Protein AF-A0AAV9J557-F1 (afdb_monomer_lite)

InterPro domains:
  IPR000424 Primosome PriB/single-strand DNA-binding [PF00436] (29-94)
  IPR000424 Primosome PriB/single-strand DNA-binding [PS50935] (27-94)
  IPR012340 Nucleic acid-binding, OB-fold [G3DSA:2.40.50.140] (27-94)
  IPR012340 Nucleic acid-binding, OB-fold [SSF50249] (27-94)

Organism: NCBI:txid1507867

Sequence (94 aa):
MQSFRSLPRAAASASARAFSTTVPRPLAKMELIGRLADTPELMPTSTGREIIRYAIGVSGGPKDENGNRAVSWFRIASFSEGPQRELLLSLSKG

Radius of gyration: 26.34 Å; chains: 1; bounding box: 41×35×92 Å

Secondary structure (DSSP, 8-state):
------------------S--SPP-S--------EESS--EEEE-TTS-EEEEEEEEEEEEEE-TTS-EEEEEEEEEE---THHHHHHHHPPP-

Structure (mmCIF, N/CA/C/O backbone):
data_AF-A0AAV9J557-F1
#
_entry.id   AF-A0AAV9J557-F1
#
loop_
_atom_site.group_PDB
_atom_site.id
_atom_site.type_symbol
_atom_site.label_atom_id
_atom_site.label_alt_id
_atom_site.label_comp_id
_atom_site.label_asym_id
_atom_site.label_entity_id
_atom_site.label_seq_id
_atom_site.pdbx_PDB_ins_code
_atom_site.Cartn_x
_atom_site.Cartn_y
_atom_site.Cartn_z
_atom_site.occupancy
_atom_site.B_iso_or_equiv
_atom_site.auth_seq_id
_atom_site.auth_comp_id
_atom_site.auth_asym_id
_atom_site.auth_atom_id
_atom_site.pdbx_PDB_model_num
ATOM 1 N N . MET A 1 1 ? 24.623 -18.830 70.187 1.00 45.56 1 MET A N 1
ATOM 2 C CA . MET A 1 1 ? 24.411 -18.096 68.919 1.00 45.56 1 MET A CA 1
ATOM 3 C C . MET A 1 1 ? 24.890 -18.969 67.766 1.00 45.56 1 MET A C 1
ATOM 5 O O . MET A 1 1 ? 26.089 -19.027 67.537 1.00 45.56 1 MET A O 1
ATOM 9 N N . GLN A 1 2 ? 24.001 -19.708 67.096 1.00 50.38 2 GLN A N 1
ATOM 10 C CA . GLN A 1 2 ? 24.362 -20.446 65.878 1.00 50.38 2 GLN A CA 1
ATOM 11 C C . GLN A 1 2 ? 23.939 -19.613 64.665 1.00 50.38 2 GLN A C 1
ATOM 13 O O . GLN A 1 2 ? 22.769 -19.266 64.523 1.00 50.38 2 GLN A O 1
ATOM 18 N N . SER A 1 3 ? 24.920 -19.224 63.853 1.00 58.06 3 SER A N 1
ATOM 19 C CA . SER A 1 3 ? 24.727 -18.422 62.647 1.00 58.06 3 SER A CA 1
ATOM 20 C C . SER A 1 3 ? 24.449 -19.353 61.470 1.00 58.06 3 SER A C 1
ATOM 22 O O . SER A 1 3 ? 25.324 -20.114 61.054 1.00 58.06 3 SER A O 1
ATOM 24 N N . PHE A 1 4 ? 23.226 -19.315 60.944 1.00 63.41 4 PHE A N 1
ATOM 25 C CA . P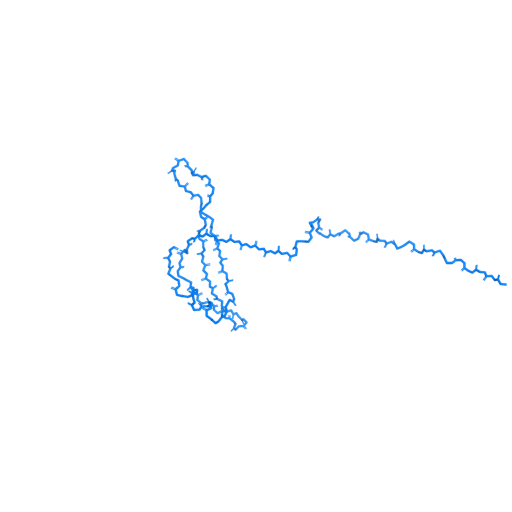HE A 1 4 ? 22.880 -19.996 59.702 1.00 63.41 4 PHE A CA 1
ATOM 26 C C . PHE A 1 4 ? 23.441 -19.188 58.533 1.00 63.41 4 PHE A C 1
ATOM 28 O O . PHE A 1 4 ? 22.941 -18.116 58.195 1.00 63.41 4 PHE A O 1
ATOM 35 N N . ARG A 1 5 ? 24.513 -19.694 57.921 1.00 64.50 5 ARG A N 1
ATOM 36 C CA . ARG A 1 5 ? 25.114 -19.094 56.730 1.00 64.50 5 ARG A CA 1
ATOM 37 C C . ARG A 1 5 ? 24.227 -19.407 55.525 1.00 64.50 5 ARG A C 1
ATOM 39 O O . ARG A 1 5 ? 24.211 -20.538 55.046 1.00 64.50 5 ARG A O 1
ATOM 46 N N . SER A 1 6 ? 23.480 -18.417 55.042 1.00 64.94 6 SER A N 1
ATOM 47 C CA . SER A 1 6 ? 22.766 -18.515 53.771 1.00 64.94 6 SER A CA 1
ATOM 48 C C . SER A 1 6 ? 23.783 -18.550 52.629 1.00 64.94 6 SER A C 1
ATOM 50 O O . SER A 1 6 ? 24.538 -17.607 52.396 1.00 64.94 6 SER A O 1
ATOM 52 N N . LEU A 1 7 ? 23.842 -19.676 51.923 1.00 66.12 7 LEU A N 1
ATOM 53 C CA . LEU A 1 7 ? 24.548 -19.754 50.648 1.00 66.12 7 LEU A CA 1
ATOM 54 C C . LEU A 1 7 ? 23.708 -19.007 49.600 1.00 66.12 7 LEU A C 1
ATOM 56 O O . LEU A 1 7 ? 22.496 -19.240 49.540 1.00 66.12 7 LEU A O 1
ATOM 60 N N . PRO A 1 8 ? 24.299 -18.136 48.761 1.00 59.44 8 PRO A N 1
ATOM 61 C CA . PRO A 1 8 ? 23.582 -17.583 47.628 1.00 59.44 8 PRO A CA 1
ATOM 62 C C . PRO A 1 8 ? 23.215 -18.748 46.713 1.00 59.44 8 PRO A C 1
ATOM 64 O O . PRO A 1 8 ? 24.077 -19.415 46.138 1.00 59.44 8 PRO A O 1
ATOM 67 N N . ARG A 1 9 ? 21.914 -19.026 46.616 1.00 57.12 9 ARG A N 1
ATOM 68 C CA . ARG A 1 9 ? 21.365 -19.922 45.607 1.00 57.12 9 ARG A CA 1
ATOM 69 C C . ARG A 1 9 ? 21.773 -19.316 44.276 1.00 57.12 9 ARG A C 1
ATOM 71 O O . ARG A 1 9 ? 21.246 -18.269 43.909 1.00 57.12 9 ARG A O 1
ATOM 78 N N . ALA A 1 10 ? 22.750 -19.930 43.606 1.00 57.06 10 ALA A N 1
ATOM 79 C CA . ALA A 1 10 ? 23.026 -19.637 42.214 1.00 57.06 10 ALA A CA 1
ATOM 80 C C . ALA A 1 10 ? 21.664 -19.670 41.532 1.00 57.06 10 ALA A C 1
ATOM 82 O O . ALA A 1 10 ? 20.987 -20.704 41.549 1.00 57.06 10 ALA A O 1
ATOM 83 N N . ALA A 1 11 ? 21.207 -18.511 41.055 1.00 57.53 11 ALA A N 1
ATOM 84 C CA . ALA A 1 11 ? 20.102 -18.485 40.134 1.00 57.53 11 ALA A CA 1
ATOM 85 C C . ALA A 1 11 ? 20.567 -19.417 39.026 1.00 57.53 11 ALA A C 1
ATOM 87 O O . ALA A 1 11 ? 21.518 -19.109 38.310 1.00 57.53 11 ALA A O 1
ATOM 88 N N . ALA A 1 12 ? 19.970 -20.605 38.960 1.00 55.44 12 ALA A N 1
ATOM 89 C CA . ALA A 1 12 ? 19.924 -21.336 37.725 1.00 55.44 12 ALA A CA 1
ATOM 90 C C . ALA A 1 12 ? 19.229 -20.355 36.789 1.00 55.44 12 ALA A C 1
ATOM 92 O O . ALA A 1 12 ? 18.002 -20.265 36.756 1.00 55.44 12 ALA A O 1
ATOM 93 N N . SER A 1 13 ? 20.028 -19.533 36.113 1.00 56.25 13 SER A N 1
ATOM 94 C CA . SER A 1 13 ? 19.700 -18.939 34.844 1.00 56.25 13 SER A CA 1
ATOM 95 C C . SER A 1 13 ? 19.439 -20.148 33.973 1.00 56.25 13 SER A C 1
ATOM 97 O O . SER A 1 13 ? 20.320 -20.678 33.300 1.00 56.25 13 SER A O 1
ATOM 99 N N . ALA A 1 14 ? 18.214 -20.662 34.100 1.00 58.53 14 ALA A N 1
ATOM 100 C CA . ALA A 1 14 ? 17.603 -21.519 33.133 1.00 58.53 14 ALA A CA 1
ATOM 101 C C . ALA A 1 14 ? 17.798 -20.741 31.845 1.00 58.53 14 ALA A C 1
ATOM 103 O O . ALA A 1 14 ? 17.151 -19.720 31.610 1.00 58.53 14 ALA A O 1
ATOM 104 N N . SER A 1 15 ? 18.807 -21.156 31.085 1.00 59.62 15 SER A N 1
ATOM 105 C CA . SER A 1 15 ? 18.980 -20.783 29.703 1.00 59.62 15 SER A CA 1
ATOM 106 C C . SER A 1 15 ? 17.743 -21.350 29.026 1.00 59.62 15 SER A C 1
ATOM 108 O O . SER A 1 15 ? 17.730 -22.475 28.531 1.00 59.62 15 SER A O 1
ATOM 110 N N . ALA A 1 16 ? 16.641 -20.609 29.136 1.00 63.97 16 ALA A N 1
ATOM 111 C CA . ALA A 1 16 ? 15.484 -20.784 28.305 1.00 63.97 16 ALA A CA 1
ATOM 112 C C . ALA A 1 16 ? 16.038 -20.527 26.913 1.00 63.97 16 ALA A C 1
ATOM 114 O O . ALA A 1 16 ? 16.333 -19.388 26.551 1.00 63.97 16 ALA A O 1
ATOM 115 N N . ARG A 1 17 ? 16.327 -21.612 26.191 1.00 68.00 17 ARG A N 1
ATOM 116 C CA . ARG A 1 17 ? 16.740 -21.545 24.797 1.00 68.00 17 ARG A CA 1
ATOM 117 C C . ARG A 1 17 ? 15.626 -20.788 24.091 1.00 68.00 17 ARG A C 1
ATOM 119 O O . ARG A 1 17 ? 14.526 -21.316 23.943 1.00 68.00 17 ARG A O 1
ATOM 126 N N . ALA A 1 18 ? 15.874 -19.524 23.766 1.00 68.88 18 ALA A N 1
ATOM 127 C CA . ALA A 1 18 ? 14.906 -18.724 23.048 1.00 68.88 18 ALA A CA 1
ATOM 128 C C . ALA A 1 18 ? 14.607 -19.446 21.730 1.00 68.88 18 ALA A C 1
ATOM 130 O O . ALA A 1 18 ? 15.527 -19.874 21.033 1.00 68.88 18 ALA A O 1
ATOM 131 N N . PHE A 1 19 ? 13.325 -19.592 21.395 1.00 75.00 19 PHE A N 1
ATOM 132 C CA . PHE A 1 19 ? 12.904 -20.223 20.139 1.00 75.00 19 PHE A CA 1
ATOM 133 C C . PHE A 1 19 ? 13.458 -19.498 18.902 1.00 75.00 19 PHE A C 1
ATOM 135 O O . PHE A 1 19 ? 13.535 -20.084 17.828 1.00 75.00 19 PHE A O 1
ATOM 142 N N . SER A 1 20 ? 13.873 -18.238 19.061 1.00 79.06 20 SER A N 1
ATOM 143 C CA . SER A 1 20 ? 14.583 -17.467 18.051 1.00 79.06 20 SER A CA 1
ATOM 144 C C . SER A 1 20 ? 15.966 -17.077 18.559 1.00 79.06 20 SER A C 1
ATOM 146 O O . SER A 1 20 ? 16.107 -16.486 19.628 1.00 79.06 20 SER A O 1
ATOM 148 N N . THR A 1 21 ? 16.983 -17.363 17.753 1.00 82.88 21 THR A N 1
ATOM 149 C CA . THR A 1 21 ? 18.360 -16.884 17.937 1.00 82.88 21 THR A CA 1
ATOM 150 C C . THR A 1 21 ? 18.567 -15.470 17.383 1.00 82.88 21 THR A C 1
ATOM 152 O O . THR A 1 21 ? 19.657 -14.915 17.498 1.00 82.88 21 THR A O 1
ATOM 155 N N . THR A 1 22 ? 17.538 -14.871 16.771 1.00 79.25 22 THR A N 1
ATOM 156 C CA . THR A 1 22 ? 17.621 -13.528 16.186 1.00 79.25 22 THR A CA 1
ATOM 157 C C . THR A 1 22 ? 17.355 -12.462 17.245 1.00 79.25 22 THR A C 1
ATOM 159 O O . THR A 1 22 ? 16.335 -12.509 17.932 1.00 79.25 22 THR A O 1
ATOM 162 N N . VAL A 1 23 ? 18.244 -11.467 17.333 1.00 77.31 23 VAL A N 1
ATOM 163 C CA . VAL A 1 23 ? 18.088 -10.299 18.215 1.00 77.31 23 VAL A CA 1
ATOM 164 C C . VAL A 1 23 ? 16.775 -9.566 17.887 1.00 77.31 23 VAL A C 1
ATOM 166 O O . VAL A 1 23 ? 16.515 -9.296 16.708 1.00 77.31 23 VAL A O 1
ATOM 169 N N . PRO A 1 24 ? 15.935 -9.225 18.885 1.00 72.19 24 PRO A N 1
ATOM 170 C CA . PRO A 1 24 ? 14.703 -8.485 18.646 1.00 72.19 24 PRO A CA 1
ATOM 171 C C . PRO A 1 24 ? 15.029 -7.098 18.084 1.00 72.19 24 PRO A C 1
ATOM 173 O O . PRO A 1 24 ? 15.676 -6.279 18.732 1.00 72.19 24 PRO A O 1
ATOM 176 N N . ARG A 1 25 ? 14.576 -6.836 16.858 1.00 78.50 25 ARG A N 1
ATOM 177 C CA . ARG A 1 25 ? 14.662 -5.522 16.210 1.00 78.50 25 ARG A CA 1
ATOM 178 C C . ARG A 1 25 ? 13.374 -4.761 16.539 1.00 78.50 25 ARG A C 1
ATOM 180 O O . ARG A 1 25 ? 12.319 -5.180 16.068 1.00 78.50 25 ARG A O 1
ATOM 187 N N . PRO A 1 26 ? 13.430 -3.679 17.336 1.00 80.06 26 PRO A N 1
ATOM 188 C CA . PRO A 1 26 ? 12.231 -3.007 17.844 1.00 80.06 26 PRO A CA 1
ATOM 189 C C . PRO A 1 26 ? 11.466 -2.214 16.775 1.00 80.06 26 PRO A C 1
ATOM 191 O O . PRO A 1 26 ? 10.368 -1.739 17.045 1.00 80.06 26 PRO A O 1
ATOM 194 N N . LEU A 1 27 ? 12.024 -2.061 15.569 1.00 83.56 27 LEU A N 1
ATOM 195 C CA . LEU A 1 27 ? 11.427 -1.295 14.482 1.00 83.56 27 LEU A CA 1
ATOM 196 C C . LEU A 1 27 ? 11.402 -2.115 13.190 1.00 83.56 27 LEU A C 1
ATOM 198 O O . LEU A 1 27 ? 12.434 -2.605 12.728 1.00 83.56 27 LEU A O 1
ATOM 202 N N . ALA A 1 28 ? 10.224 -2.197 12.577 1.00 85.88 28 ALA A N 1
ATOM 203 C CA . ALA A 1 28 ? 10.055 -2.629 11.198 1.00 85.88 28 ALA A CA 1
ATOM 204 C C . ALA A 1 28 ? 9.644 -1.408 10.364 1.00 85.88 28 ALA A C 1
ATOM 206 O O . ALA A 1 28 ? 8.519 -0.928 10.475 1.00 85.88 28 ALA A O 1
ATOM 207 N N . LYS A 1 29 ? 10.571 -0.886 9.554 1.00 88.94 29 LYS A N 1
ATOM 208 C CA . LYS A 1 29 ? 10.333 0.232 8.632 1.00 88.94 29 LYS A CA 1
ATOM 209 C C . LYS A 1 29 ? 10.595 -0.233 7.202 1.00 88.94 29 LYS A C 1
ATOM 211 O O . LYS A 1 29 ? 11.605 -0.883 6.945 1.00 88.94 29 LYS A O 1
ATOM 216 N N . MET A 1 30 ? 9.698 0.118 6.286 1.00 90.94 30 MET A N 1
ATOM 217 C CA . MET A 1 30 ? 9.848 -0.117 4.850 1.00 90.94 30 MET A CA 1
ATOM 218 C C . MET A 1 30 ? 9.556 1.179 4.094 1.00 90.94 30 MET A C 1
ATOM 220 O O . MET A 1 30 ? 8.564 1.843 4.381 1.00 90.94 30 MET A O 1
ATOM 224 N N . GLU A 1 31 ? 10.406 1.521 3.129 1.00 93.31 31 GLU A N 1
ATOM 225 C CA . GLU A 1 31 ? 10.193 2.624 2.189 1.00 93.31 31 GLU A CA 1
ATOM 226 C C . GLU A 1 31 ? 10.088 2.030 0.785 1.00 93.31 31 GLU A C 1
ATOM 228 O O . GLU A 1 31 ? 10.993 1.332 0.327 1.00 93.31 31 GLU A O 1
ATOM 233 N N . LEU A 1 32 ? 8.953 2.258 0.125 1.00 92.06 32 LEU A N 1
ATOM 234 C CA . LEU A 1 32 ? 8.669 1.744 -1.212 1.00 92.06 32 LEU A CA 1
ATOM 235 C C . LEU A 1 32 ? 8.467 2.934 -2.147 1.00 92.06 32 LEU A C 1
ATOM 237 O O . LEU A 1 32 ? 7.545 3.721 -1.953 1.00 92.06 32 LEU A O 1
ATOM 241 N N . ILE A 1 33 ? 9.324 3.052 -3.159 1.00 93.62 33 ILE A N 1
ATOM 242 C CA . ILE A 1 33 ? 9.228 4.083 -4.197 1.00 93.62 33 ILE A CA 1
ATOM 243 C C . ILE A 1 33 ? 8.987 3.365 -5.518 1.00 93.62 33 ILE A C 1
ATOM 245 O O . ILE A 1 33 ? 9.820 2.581 -5.970 1.00 93.62 33 ILE A O 1
ATOM 249 N N . GLY A 1 34 ? 7.832 3.604 -6.124 1.00 93.62 34 GLY A N 1
ATOM 250 C CA . GLY A 1 34 ? 7.413 2.902 -7.325 1.00 93.62 34 GLY A CA 1
ATOM 251 C C . GLY A 1 34 ? 6.142 3.489 -7.910 1.00 93.62 34 GLY A C 1
ATOM 252 O O . GLY A 1 34 ? 5.729 4.586 -7.542 1.00 93.62 34 GLY A O 1
ATOM 253 N N . ARG A 1 35 ? 5.544 2.737 -8.828 1.00 94.81 35 ARG A N 1
ATOM 254 C CA . ARG A 1 35 ? 4.342 3.130 -9.567 1.00 94.81 35 ARG A CA 1
ATOM 255 C C . ARG A 1 35 ? 3.120 2.397 -9.049 1.00 94.81 35 ARG A C 1
ATOM 257 O O . ARG A 1 35 ? 3.227 1.222 -8.684 1.00 94.81 35 ARG A O 1
ATOM 264 N N . LEU A 1 36 ? 1.970 3.062 -9.044 1.00 95.38 36 LEU A N 1
ATOM 265 C CA . LEU A 1 36 ? 0.710 2.418 -8.684 1.00 95.38 36 LEU A CA 1
ATOM 266 C C . LEU A 1 36 ? 0.271 1.480 -9.811 1.00 95.38 36 LEU A C 1
ATOM 268 O O . LEU A 1 36 ? 0.162 1.880 -10.969 1.00 95.38 36 LEU A O 1
ATOM 272 N N . ALA A 1 37 ? 0.025 0.214 -9.467 1.00 93.56 37 ALA A N 1
ATOM 273 C CA . ALA A 1 37 ? -0.448 -0.794 -10.414 1.00 93.56 37 ALA A CA 1
ATOM 274 C C . ALA A 1 37 ? -1.863 -0.476 -10.916 1.00 93.56 37 ALA A C 1
ATOM 276 O O . ALA A 1 37 ? -2.193 -0.738 -12.076 1.00 93.56 37 ALA A O 1
ATOM 277 N N . ASP A 1 38 ? -2.679 0.065 -10.013 1.00 93.56 38 ASP A N 1
ATOM 278 C CA . ASP A 1 38 ? -4.081 0.386 -10.221 1.00 93.56 38 ASP A CA 1
ATOM 279 C C . ASP A 1 38 ? -4.541 1.491 -9.259 1.00 93.56 38 ASP A C 1
ATOM 281 O O . ASP A 1 38 ? -3.801 1.868 -8.342 1.00 93.56 38 ASP A O 1
ATOM 285 N N . THR A 1 39 ? -5.752 2.005 -9.471 1.00 93.31 39 THR A N 1
ATOM 286 C CA . THR A 1 39 ? -6.385 2.987 -8.582 1.00 93.31 39 THR A CA 1
ATOM 287 C C . THR A 1 39 ? -6.649 2.386 -7.196 1.00 93.31 39 THR A C 1
ATOM 289 O O . THR A 1 39 ? -7.167 1.269 -7.123 1.00 93.31 39 THR A O 1
ATOM 292 N N . PRO A 1 40 ? -6.332 3.092 -6.096 1.00 94.25 40 PRO A N 1
ATOM 293 C CA . PRO A 1 40 ? -6.599 2.599 -4.747 1.00 94.25 40 PRO A CA 1
ATOM 294 C C . PRO A 1 40 ? -8.093 2.387 -4.480 1.00 94.25 40 PRO A C 1
ATOM 296 O O . PRO A 1 40 ? -8.915 3.248 -4.784 1.00 94.25 40 PRO A O 1
ATOM 299 N N . GLU A 1 41 ? -8.437 1.248 -3.878 1.00 92.38 41 GLU A N 1
ATOM 300 C CA . GLU A 1 41 ? -9.823 0.849 -3.612 1.00 92.38 41 GLU A CA 1
ATOM 301 C C . GLU A 1 41 ? -10.118 0.738 -2.112 1.00 92.38 41 GLU A C 1
ATOM 303 O O . GLU A 1 41 ? -9.252 0.379 -1.306 1.00 92.38 41 GLU A O 1
ATOM 308 N N . LEU A 1 42 ? -11.366 1.022 -1.735 1.00 92.62 42 LEU A N 1
ATOM 309 C CA . LEU A 1 42 ? -11.862 0.825 -0.377 1.00 92.62 42 LEU A CA 1
ATOM 310 C C . LEU A 1 42 ? -12.396 -0.589 -0.220 1.00 92.62 42 LEU A C 1
ATOM 312 O O . LEU A 1 42 ? -13.364 -0.976 -0.871 1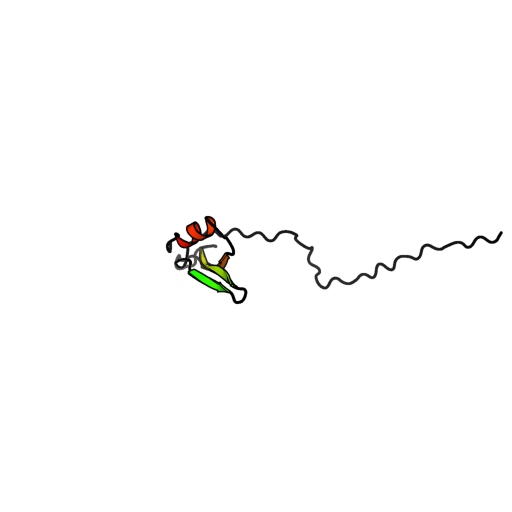.00 92.62 42 LEU A O 1
ATOM 316 N N . MET A 1 43 ? -11.785 -1.345 0.687 1.00 91.50 43 MET A N 1
ATOM 317 C CA . MET A 1 43 ? -12.240 -2.680 1.034 1.00 91.50 43 MET A CA 1
ATOM 318 C C . MET A 1 43 ? -12.762 -2.701 2.477 1.00 91.50 43 MET A C 1
ATOM 320 O O . MET A 1 43 ? -12.004 -2.387 3.404 1.00 91.50 43 MET A O 1
ATOM 324 N N . PRO A 1 44 ? -14.025 -3.103 2.704 1.00 90.19 44 PRO A N 1
ATOM 325 C CA . PRO A 1 44 ? -14.540 -3.288 4.052 1.00 90.19 44 PRO A CA 1
ATOM 326 C C . PRO A 1 44 ? -13.850 -4.487 4.713 1.00 90.19 44 PRO A C 1
ATOM 328 O O . PRO A 1 44 ? -13.641 -5.530 4.089 1.00 90.19 44 PRO A O 1
ATOM 331 N N . THR A 1 45 ? -13.495 -4.357 5.990 1.00 88.12 45 THR A N 1
ATOM 332 C CA . THR A 1 45 ? -13.006 -5.481 6.801 1.00 88.12 45 THR A CA 1
ATOM 333 C C . THR A 1 45 ? -14.110 -6.007 7.710 1.00 88.12 45 THR A C 1
ATOM 335 O O . THR A 1 45 ? -15.017 -5.274 8.103 1.00 88.12 45 THR A O 1
ATOM 338 N N . SER A 1 46 ? -14.019 -7.279 8.100 1.00 85.25 46 SER A N 1
ATOM 339 C CA . SER A 1 46 ? -15.017 -7.932 8.960 1.00 85.25 46 SER A CA 1
ATOM 340 C C . SER A 1 46 ? -15.167 -7.290 10.347 1.00 85.25 46 SER A C 1
ATOM 342 O O . SER A 1 46 ? -16.137 -7.563 11.042 1.00 85.25 46 SER A O 1
ATOM 344 N N . THR A 1 47 ? -14.222 -6.442 10.762 1.00 83.62 47 THR A N 1
ATOM 345 C CA . THR A 1 47 ? -14.261 -5.693 12.029 1.00 83.62 47 THR A CA 1
ATOM 346 C C . THR A 1 47 ? -14.958 -4.333 11.902 1.00 83.62 47 THR A C 1
ATOM 348 O O . THR A 1 47 ? -14.967 -3.563 12.860 1.00 83.62 47 THR A O 1
ATOM 351 N N . GLY A 1 48 ? -15.536 -4.023 10.734 1.00 82.06 48 GLY A N 1
ATOM 352 C CA . GLY A 1 48 ? -16.275 -2.784 10.469 1.00 82.06 48 GLY A CA 1
ATOM 353 C C . GLY A 1 48 ? -15.394 -1.583 10.118 1.00 82.06 48 GLY A C 1
ATOM 354 O O . GLY A 1 48 ? -15.912 -0.491 9.909 1.00 82.06 48 GLY A O 1
ATOM 355 N N . ARG A 1 49 ? -14.070 -1.765 10.037 1.00 85.31 49 ARG A N 1
ATOM 356 C CA . ARG A 1 49 ? -13.147 -0.729 9.557 1.00 85.31 49 ARG A CA 1
ATOM 357 C C . ARG A 1 49 ? -12.915 -0.893 8.065 1.00 85.31 49 ARG A C 1
ATOM 359 O O . ARG A 1 49 ? -12.789 -2.010 7.568 1.00 85.31 49 ARG A O 1
ATOM 366 N N . GLU A 1 50 ? -12.828 0.206 7.345 1.00 89.25 5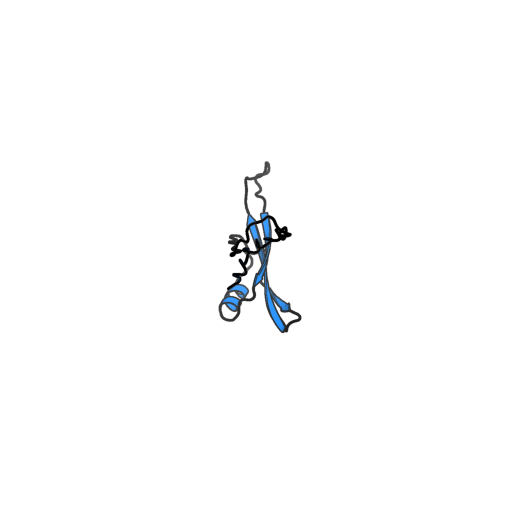0 GLU A N 1
ATOM 367 C CA . GLU A 1 50 ? -12.463 0.172 5.933 1.00 89.25 50 GLU A CA 1
ATOM 368 C C . GLU A 1 50 ? -10.953 0.319 5.791 1.00 89.25 50 GLU A C 1
ATOM 370 O O . GLU A 1 50 ? -10.330 1.117 6.492 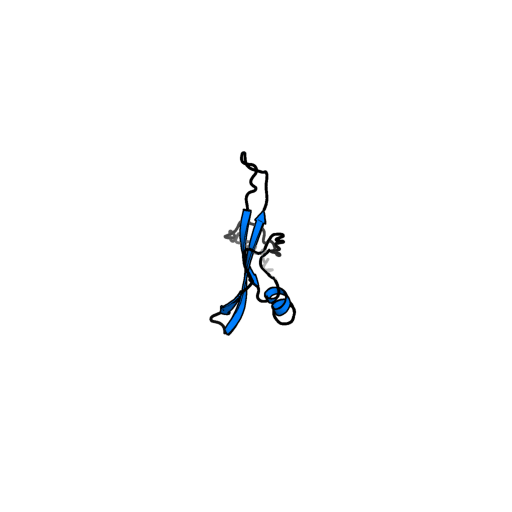1.00 89.25 50 GLU A O 1
ATOM 375 N N . ILE A 1 51 ? -10.369 -0.455 4.880 1.00 93.56 51 ILE A N 1
ATOM 376 C CA . ILE A 1 51 ? -8.957 -0.342 4.525 1.00 93.56 51 ILE A CA 1
ATOM 377 C C . ILE A 1 51 ? -8.821 0.072 3.072 1.00 93.56 51 ILE A C 1
ATOM 379 O O . ILE A 1 51 ? -9.613 -0.328 2.221 1.00 93.56 51 ILE A O 1
ATOM 383 N N . ILE A 1 52 ? -7.781 0.841 2.783 1.00 94.81 52 ILE A N 1
ATOM 384 C CA . ILE A 1 52 ? -7.439 1.211 1.412 1.00 94.81 52 ILE A CA 1
ATOM 385 C C . ILE A 1 52 ? -6.448 0.170 0.904 1.00 94.81 52 ILE A C 1
ATOM 387 O O . ILE A 1 52 ? -5.390 -0.024 1.513 1.00 94.81 52 ILE A O 1
ATOM 391 N N . ARG A 1 53 ? -6.775 -0.513 -0.194 1.00 95.19 53 ARG A N 1
ATOM 392 C CA . ARG A 1 53 ? -5.882 -1.479 -0.840 1.00 95.19 53 ARG A CA 1
ATOM 393 C C . ARG A 1 53 ? -5.344 -0.901 -2.132 1.00 95.19 53 ARG A C 1
ATOM 395 O O . ARG A 1 53 ? -6.080 -0.344 -2.937 1.00 95.19 53 ARG A O 1
ATOM 402 N N . TYR A 1 54 ? -4.042 -1.051 -2.321 1.00 95.69 54 TYR A N 1
ATOM 403 C CA . TYR A 1 54 ? -3.377 -0.702 -3.566 1.00 95.69 54 TYR A CA 1
ATOM 404 C C . TYR A 1 54 ? -2.125 -1.555 -3.749 1.00 95.69 54 TYR A C 1
ATOM 406 O O . TYR A 1 54 ? -1.603 -2.156 -2.803 1.00 95.69 54 TYR A O 1
ATOM 414 N N . ALA A 1 55 ? -1.649 -1.633 -4.987 1.00 96.19 55 ALA A N 1
ATOM 415 C CA . ALA A 1 55 ? -0.427 -2.343 -5.324 1.00 96.19 55 ALA A CA 1
ATOM 416 C C . ALA A 1 55 ? 0.609 -1.376 -5.898 1.00 96.19 55 ALA A C 1
ATOM 418 O O . ALA A 1 55 ? 0.279 -0.531 -6.727 1.00 96.19 55 ALA A O 1
ATOM 419 N N . ILE A 1 56 ? 1.863 -1.520 -5.465 1.00 95.88 56 ILE A N 1
ATOM 420 C CA . ILE A 1 56 ? 2.996 -0.750 -5.985 1.00 95.88 56 ILE A CA 1
ATOM 421 C C . ILE A 1 56 ? 3.958 -1.689 -6.704 1.00 95.88 56 ILE A C 1
ATOM 423 O O . ILE A 1 56 ? 4.376 -2.709 -6.151 1.00 95.88 56 ILE A O 1
ATOM 427 N N . GLY A 1 57 ? 4.327 -1.315 -7.927 1.00 95.69 57 GLY A N 1
ATOM 428 C CA . GLY A 1 57 ? 5.423 -1.915 -8.675 1.00 95.69 57 GLY A CA 1
ATOM 429 C C . GLY A 1 57 ? 6.712 -1.134 -8.444 1.00 95.69 57 GLY A C 1
ATOM 430 O O . GLY A 1 57 ? 6.821 0.028 -8.840 1.00 95.69 57 GLY A O 1
ATOM 431 N N . VAL A 1 58 ? 7.698 -1.772 -7.816 1.00 95.00 58 VAL A N 1
ATOM 432 C CA . VAL A 1 58 ? 9.038 -1.211 -7.609 1.00 95.00 58 VAL A CA 1
ATOM 433 C C . VAL A 1 58 ? 9.995 -1.881 -8.585 1.00 95.00 58 VAL A C 1
ATOM 435 O O . VAL A 1 58 ? 10.285 -3.071 -8.469 1.00 95.00 58 VAL A O 1
ATOM 438 N N . SER A 1 59 ? 10.490 -1.123 -9.561 1.00 90.88 59 SER A N 1
ATOM 439 C CA . SER A 1 59 ? 11.507 -1.610 -10.494 1.00 90.88 59 SER A CA 1
ATOM 440 C C . SER A 1 59 ? 12.894 -1.507 -9.859 1.00 90.88 59 SER A C 1
ATOM 442 O O . SER A 1 59 ? 13.327 -0.406 -9.512 1.00 90.88 59 SER A O 1
ATOM 444 N N . GLY A 1 60 ? 13.605 -2.625 -9.737 1.00 86.75 60 GLY A N 1
ATOM 445 C CA . GLY A 1 60 ? 14.915 -2.692 -9.085 1.00 86.75 60 GLY A CA 1
ATOM 446 C C . GLY A 1 60 ? 15.906 -3.577 -9.838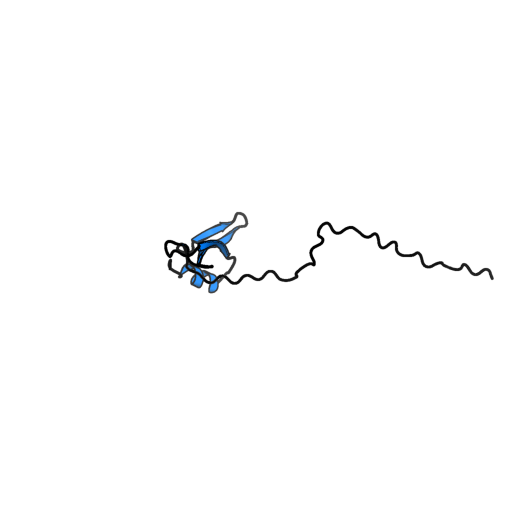 1.00 86.75 60 GLY A C 1
ATOM 447 O O . GLY A 1 60 ? 15.540 -4.309 -10.749 1.00 86.75 60 GLY A O 1
ATOM 448 N N . GLY A 1 61 ? 17.184 -3.495 -9.463 1.00 82.81 61 GLY A N 1
ATOM 449 C CA . GLY A 1 61 ? 18.230 -4.388 -9.982 1.00 82.81 61 GLY A CA 1
ATOM 450 C C . GLY A 1 61 ? 18.796 -4.023 -11.365 1.00 82.81 61 GLY A C 1
ATOM 451 O O . GLY A 1 61 ? 18.420 -2.986 -11.930 1.00 82.81 61 GLY A O 1
ATOM 452 N N . PRO A 1 62 ? 19.754 -4.826 -11.870 1.00 82.38 62 PRO A N 1
ATOM 453 C CA . PRO A 1 62 ? 20.308 -4.695 -13.216 1.00 82.38 62 PRO A CA 1
ATOM 454 C C . PRO A 1 62 ? 19.262 -5.050 -14.283 1.00 82.38 62 PRO A C 1
ATOM 456 O O . PRO A 1 62 ? 18.274 -5.728 -14.000 1.00 82.38 62 PRO A O 1
ATOM 4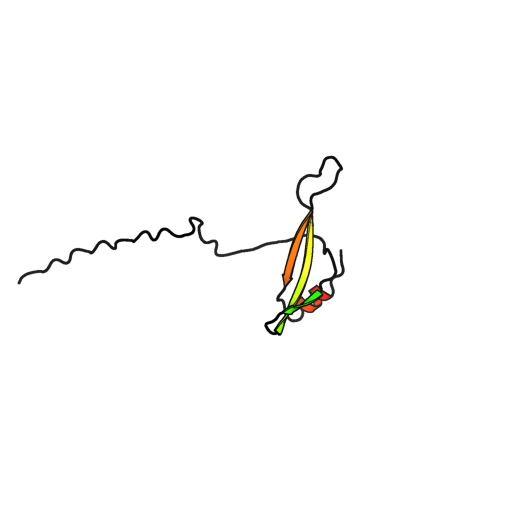59 N N . LYS A 1 63 ? 19.466 -4.549 -15.504 1.00 85.81 63 LYS A N 1
ATOM 460 C CA . LYS A 1 63 ? 18.631 -4.910 -16.656 1.00 85.81 63 LYS A CA 1
ATOM 461 C C . LYS A 1 63 ? 18.982 -6.322 -17.129 1.00 85.81 63 LYS A C 1
ATOM 463 O O . LYS A 1 63 ? 20.137 -6.726 -17.013 1.00 85.81 63 LYS A O 1
ATOM 468 N N . ASP A 1 64 ? 17.996 -7.045 -17.641 1.00 84.81 64 ASP A N 1
ATOM 469 C CA . ASP A 1 64 ? 18.215 -8.320 -18.321 1.00 84.81 64 ASP A CA 1
ATOM 470 C C . ASP A 1 64 ? 18.852 -8.120 -19.713 1.00 84.81 64 ASP A C 1
ATOM 472 O O . ASP A 1 64 ? 19.026 -6.991 -20.181 1.00 84.81 64 ASP A O 1
ATOM 476 N N . GLU A 1 65 ? 19.209 -9.226 -20.374 1.00 83.50 65 GLU A N 1
ATOM 477 C CA . GLU A 1 65 ? 19.782 -9.240 -21.733 1.00 83.50 65 GLU A CA 1
ATOM 478 C C . GLU A 1 65 ? 18.860 -8.574 -22.774 1.00 83.50 65 GLU A C 1
ATOM 480 O O . GLU A 1 65 ? 19.330 -7.996 -23.750 1.00 83.50 65 GLU A O 1
ATOM 485 N N . ASN A 1 66 ? 17.549 -8.568 -22.514 1.00 82.81 66 ASN A N 1
ATOM 486 C CA . ASN A 1 66 ? 16.524 -7.952 -23.356 1.00 82.81 66 ASN A CA 1
ATOM 487 C C . ASN A 1 66 ? 16.267 -6.470 -23.006 1.00 82.81 66 ASN A C 1
ATOM 489 O O . ASN A 1 66 ? 15.390 -5.835 -23.592 1.00 82.81 66 ASN A O 1
ATOM 493 N N . GLY A 1 67 ? 17.014 -5.899 -22.055 1.00 82.81 67 GLY A N 1
ATOM 494 C CA . GLY A 1 67 ? 16.911 -4.505 -21.628 1.00 82.81 67 GLY A CA 1
ATOM 495 C C . GLY A 1 67 ? 15.796 -4.196 -20.617 1.00 82.81 67 GLY A C 1
ATOM 496 O O . GLY A 1 67 ? 15.639 -3.027 -20.241 1.00 82.81 67 GLY A O 1
ATOM 497 N N . ASN A 1 68 ? 15.054 -5.197 -20.138 1.00 84.31 68 ASN A N 1
ATOM 498 C CA . ASN A 1 68 ? 13.972 -5.039 -19.168 1.00 84.31 68 ASN A CA 1
ATOM 499 C C . ASN A 1 68 ? 14.491 -5.069 -17.729 1.00 84.31 68 ASN A C 1
ATOM 501 O O . ASN A 1 68 ? 15.508 -5.683 -17.411 1.00 84.31 68 ASN A O 1
ATOM 505 N N . ARG A 1 69 ? 13.776 -4.394 -16.825 1.00 88.00 69 ARG A N 1
ATOM 506 C CA . ARG A 1 69 ? 14.104 -4.363 -15.396 1.00 88.00 69 ARG A CA 1
ATOM 507 C C . ARG A 1 69 ? 13.129 -5.232 -14.613 1.00 88.00 69 ARG A C 1
ATOM 509 O O . ARG A 1 69 ? 11.925 -5.154 -14.849 1.00 88.00 69 ARG A O 1
ATOM 516 N N . ALA A 1 70 ? 13.636 -6.005 -13.655 1.00 89.94 70 ALA A N 1
ATOM 517 C CA . ALA A 1 70 ? 12.787 -6.779 -12.758 1.00 89.94 70 ALA A CA 1
ATOM 518 C C . ALA A 1 70 ? 11.899 -5.845 -11.914 1.00 89.94 70 ALA A C 1
ATOM 520 O O . ALA A 1 70 ? 12.365 -4.833 -11.378 1.00 89.94 70 ALA A O 1
ATOM 521 N N . VAL A 1 71 ? 10.613 -6.189 -11.802 1.00 93.19 71 VAL A N 1
ATOM 522 C CA . VAL A 1 71 ? 9.627 -5.440 -11.015 1.00 93.19 71 VAL A CA 1
ATOM 523 C C . VAL A 1 71 ? 9.153 -6.297 -9.852 1.00 93.19 71 VAL A C 1
ATOM 525 O O . VAL A 1 71 ? 8.595 -7.376 -10.047 1.00 93.19 71 VAL A O 1
ATOM 528 N N . SER A 1 72 ? 9.344 -5.782 -8.643 1.00 94.25 72 SER A N 1
ATOM 529 C CA . SER A 1 72 ? 8.797 -6.355 -7.420 1.00 94.25 72 SER A CA 1
ATOM 530 C C . SER A 1 72 ? 7.435 -5.732 -7.135 1.00 94.25 72 SER A C 1
ATOM 532 O O . SER A 1 72 ? 7.314 -4.510 -7.035 1.00 94.25 72 SER A O 1
ATOM 534 N N . TRP A 1 73 ? 6.412 -6.571 -6.988 1.00 95.25 73 TRP A N 1
ATOM 535 C CA . TRP A 1 73 ? 5.047 -6.137 -6.700 1.00 95.25 73 TRP A CA 1
ATOM 536 C C . TRP A 1 73 ? 4.735 -6.248 -5.211 1.00 95.25 73 TRP A C 1
ATOM 538 O O . TRP A 1 73 ? 4.853 -7.321 -4.619 1.00 95.25 73 TRP A O 1
ATOM 548 N N . PHE A 1 74 ? 4.281 -5.147 -4.620 1.00 95.94 74 PHE A N 1
ATOM 549 C CA . PHE A 1 74 ? 3.913 -5.063 -3.210 1.00 95.94 74 PHE A CA 1
ATOM 550 C C . PHE A 1 74 ? 2.425 -4.770 -3.076 1.00 95.94 74 PHE A C 1
ATOM 552 O O . PHE A 1 74 ? 1.920 -3.829 -3.681 1.00 95.94 74 PHE A O 1
ATOM 559 N N . ARG A 1 75 ? 1.728 -5.563 -2.260 1.00 95.62 75 ARG A N 1
ATOM 560 C CA . ARG A 1 75 ? 0.334 -5.316 -1.874 1.00 95.62 75 ARG A CA 1
ATOM 561 C C . ARG A 1 75 ? 0.315 -4.553 -0.562 1.00 95.62 75 ARG A C 1
ATOM 563 O O . ARG A 1 75 ? 0.840 -5.048 0.433 1.00 95.62 75 ARG A O 1
ATOM 570 N N . ILE A 1 76 ? -0.294 -3.377 -0.565 1.00 95.31 76 ILE A N 1
ATOM 571 C CA . ILE A 1 76 ? -0.319 -2.480 0.585 1.00 95.31 76 ILE A CA 1
ATOM 572 C C . ILE A 1 76 ? -1.759 -2.354 1.070 1.00 95.31 76 ILE A C 1
ATOM 574 O O . ILE A 1 76 ? -2.688 -2.195 0.278 1.00 95.31 76 ILE A O 1
ATOM 578 N N . ALA A 1 77 ? -1.929 -2.466 2.383 1.00 94.81 77 ALA A N 1
ATOM 579 C CA . ALA A 1 77 ? -3.168 -2.173 3.081 1.00 94.81 77 ALA A CA 1
ATOM 580 C C . ALA A 1 77 ? -2.909 -0.972 3.992 1.00 94.81 77 ALA A C 1
ATOM 582 O O . ALA A 1 77 ? -2.120 -1.075 4.933 1.00 94.81 77 ALA A O 1
ATOM 583 N N . SER A 1 78 ? -3.541 0.161 3.691 1.00 93.06 78 SER A N 1
ATOM 584 C CA . SER A 1 78 ? -3.482 1.350 4.535 1.00 93.06 78 SER A CA 1
ATOM 585 C C . SER A 1 78 ? -4.695 1.407 5.456 1.00 93.06 78 SER A C 1
ATOM 587 O O . SER A 1 78 ? -5.834 1.236 5.019 1.00 93.06 78 SER A O 1
ATOM 589 N N . PHE A 1 79 ? -4.423 1.691 6.726 1.00 92.94 79 PHE A N 1
ATOM 590 C CA . PHE A 1 79 ? -5.414 1.938 7.776 1.00 92.94 79 PHE A CA 1
ATOM 591 C C . PHE A 1 79 ? -5.514 3.438 8.103 1.00 92.94 79 PHE A C 1
ATOM 593 O O . PHE A 1 79 ? -5.961 3.811 9.182 1.00 92.94 79 PHE A O 1
ATOM 600 N N . SER A 1 80 ? -5.016 4.300 7.211 1.00 91.75 80 SER A N 1
ATOM 601 C CA . SER A 1 80 ? -5.061 5.753 7.370 1.00 91.75 80 SER A CA 1
ATOM 602 C C . SER A 1 80 ? -6.496 6.273 7.321 1.00 91.75 80 SER A C 1
ATOM 604 O O . SER A 1 80 ? -7.273 5.871 6.453 1.00 91.75 80 SER A O 1
ATOM 606 N N . GLU A 1 81 ? -6.810 7.231 8.186 1.00 90.56 81 GLU A N 1
ATOM 607 C CA . GLU A 1 81 ? -8.126 7.867 8.291 1.00 90.56 81 GLU A CA 1
ATOM 608 C C . GLU A 1 81 ? -8.042 9.371 7.950 1.00 90.56 81 GLU A C 1
ATOM 610 O O . GLU A 1 81 ? -6.957 9.960 7.896 1.00 90.56 81 GLU A O 1
ATOM 615 N N . GLY A 1 82 ? -9.191 10.006 7.697 1.00 90.88 82 GLY A N 1
ATOM 616 C CA . GLY A 1 82 ? -9.280 11.452 7.462 1.00 90.88 82 GLY A CA 1
ATOM 617 C C . GLY A 1 82 ? -8.612 11.924 6.155 1.00 90.88 82 GLY A C 1
ATOM 618 O O . GLY A 1 82 ? -8.733 11.252 5.132 1.00 90.88 82 GLY A O 1
ATOM 619 N N . PRO A 1 83 ? -7.889 13.062 6.144 1.00 93.81 83 PRO A N 1
ATOM 620 C CA . PRO A 1 83 ? -7.330 13.643 4.915 1.00 93.81 83 PRO A CA 1
ATOM 621 C C . PRO A 1 83 ? -6.351 12.733 4.163 1.00 93.81 83 PRO A C 1
ATOM 623 O O . PRO A 1 83 ? -6.243 12.809 2.942 1.00 93.81 83 PRO A O 1
ATOM 626 N N . GLN A 1 84 ? -5.634 11.858 4.878 1.00 91.94 84 GLN A N 1
ATOM 627 C CA . GLN A 1 84 ? -4.707 10.907 4.256 1.00 91.94 84 GLN A CA 1
ATOM 628 C C . GLN A 1 84 ? -5.441 9.868 3.409 1.00 91.94 84 GLN A C 1
ATOM 630 O O . GLN A 1 84 ? -4.940 9.464 2.362 1.00 91.94 84 GLN A O 1
ATOM 635 N N . ARG A 1 85 ? -6.638 9.461 3.841 1.00 92.75 85 ARG A N 1
ATOM 636 C CA . ARG A 1 85 ? -7.492 8.565 3.066 1.00 92.75 85 ARG A CA 1
ATOM 637 C C . ARG A 1 85 ? -7.937 9.226 1.768 1.00 92.75 85 ARG A C 1
ATOM 639 O O . ARG A 1 85 ? -7.767 8.625 0.716 1.00 92.75 85 ARG A O 1
ATOM 646 N N . GLU A 1 86 ? -8.443 10.454 1.841 1.00 92.38 86 GLU A N 1
ATOM 647 C CA . GLU A 1 86 ? -8.882 11.199 0.653 1.00 92.38 86 GLU A CA 1
ATOM 648 C C . GLU A 1 86 ? -7.734 11.408 -0.339 1.00 92.38 86 GLU A C 1
ATOM 650 O O . GLU A 1 86 ? -7.902 11.201 -1.540 1.00 92.38 86 GLU A O 1
ATOM 655 N N . LEU A 1 87 ? -6.533 11.721 0.165 1.00 93.81 87 LEU A N 1
ATOM 656 C CA . LEU A 1 87 ? -5.337 11.812 -0.667 1.00 93.81 87 LEU A CA 1
ATOM 657 C C . LEU A 1 87 ? -5.071 10.496 -1.401 1.00 93.81 87 LEU A C 1
ATOM 659 O O . LEU A 1 87 ? -4.916 10.517 -2.617 1.00 93.81 87 LEU A O 1
ATOM 663 N N . LEU A 1 88 ? -5.036 9.367 -0.687 1.00 93.00 88 LEU A N 1
ATOM 664 C CA . LEU A 1 88 ? -4.769 8.061 -1.294 1.00 93.00 88 LEU A CA 1
ATOM 665 C C . LEU A 1 88 ? -5.832 7.684 -2.332 1.00 93.00 88 LEU A C 1
ATOM 667 O O . LEU A 1 88 ? -5.477 7.162 -3.381 1.00 93.00 88 LEU A O 1
ATOM 671 N N . LEU A 1 89 ? -7.107 7.983 -2.083 1.00 93.12 89 LEU A N 1
ATOM 672 C CA . LEU A 1 89 ? -8.193 7.705 -3.031 1.00 93.12 89 LEU A CA 1
ATOM 673 C C . LEU A 1 89 ? -8.186 8.633 -4.254 1.00 93.12 89 LEU A C 1
ATOM 675 O O . LEU A 1 89 ? -8.675 8.251 -5.312 1.00 93.12 89 LEU A O 1
ATOM 679 N N . SER A 1 90 ? -7.608 9.831 -4.135 1.00 93.75 90 SER A N 1
ATOM 680 C CA . SER A 1 90 ? -7.443 10.758 -5.262 1.00 93.75 90 SER A CA 1
ATOM 681 C C . SER A 1 90 ? -6.322 10.359 -6.232 1.00 93.75 90 SER A C 1
ATOM 683 O O . SER A 1 90 ? -6.218 10.923 -7.324 1.00 93.75 90 SER A O 1
ATOM 685 N N . LEU A 1 91 ? -5.468 9.401 -5.850 1.00 94.00 91 LEU A N 1
ATOM 686 C CA . LEU A 1 91 ? -4.354 8.962 -6.684 1.00 94.00 91 LEU A CA 1
ATOM 687 C C . LEU A 1 91 ? -4.856 8.122 -7.861 1.00 94.00 91 LEU A C 1
ATOM 689 O O . LEU A 1 91 ? -5.574 7.137 -7.697 1.00 94.00 91 LEU A O 1
ATOM 693 N N . SER A 1 92 ? -4.415 8.487 -9.061 1.00 92.19 92 SER A N 1
ATOM 694 C CA . SER A 1 92 ? -4.632 7.690 -10.266 1.00 92.19 92 SER A CA 1
ATOM 695 C C . SER A 1 92 ? -3.502 6.680 -10.475 1.00 92.19 92 SER A C 1
ATOM 697 O O . SER A 1 92 ? -2.407 6.810 -9.926 1.00 92.19 92 SER A O 1
ATOM 699 N N . LYS A 1 93 ? -3.775 5.652 -11.282 1.00 93.44 93 LYS A N 1
ATOM 700 C CA . LYS A 1 93 ? -2.770 4.686 -11.736 1.00 93.44 93 LYS A CA 1
ATOM 701 C C . LYS A 1 93 ? -1.623 5.407 -12.458 1.00 93.44 93 LYS A C 1
ATOM 703 O O . LYS A 1 93 ? -1.880 6.176 -13.384 1.00 93.44 93 LYS A O 1
ATOM 708 N N . GLY A 1 94 ? -0.375 5.100 -12.096 1.00 85.00 94 GLY A N 1
ATOM 709 C CA . GLY A 1 94 ? 0.805 5.735 -12.693 1.00 85.00 94 GLY A CA 1
ATOM 710 C C . GLY A 1 94 ? 2.093 5.470 -11.947 1.00 85.00 94 GLY A C 1
ATOM 711 O O . GLY A 1 94 ? 2.089 5.536 -10.699 1.00 85.00 94 GLY A O 1
#

Foldseek 3Di:
DDDDDDDPPPPPPVPPVPPDPDDDDPDDDDDADFWWPFQWDWDQDPVRQIKIKTKGWGFDDDADPVRHTDTDIDIDIDSDDDPVVVVSNPDGGD

pLDDT: mean 83.89, std 13.1, range [45.56, 96.19]